Protein AF-A0A6G3WY72-F1 (afdb_monomer_lite)

Organism: NCBI:txid2706086

Structure (mmCIF, N/CA/C/O backbone):
data_AF-A0A6G3WY72-F1
#
_entry.id   AF-A0A6G3WY72-F1
#
loop_
_atom_site.group_PDB
_atom_site.id
_atom_site.type_symbol
_atom_site.label_atom_id
_atom_site.label_alt_id
_atom_site.label_comp_id
_atom_site.label_asym_id
_atom_site.label_entity_id
_atom_site.label_seq_id
_atom_site.pdbx_PDB_ins_code
_atom_site.Cartn_x
_atom_site.Cartn_y
_atom_site.Cartn_z
_atom_site.occupancy
_atom_site.B_iso_or_equiv
_atom_site.auth_seq_id
_atom_site.auth_comp_id
_atom_site.auth_asym_id
_atom_site.auth_atom_id
_atom_site.pdbx_PDB_model_num
ATOM 1 N N . VAL A 1 1 ? 12.374 -9.502 -1.551 1.00 76.25 1 VAL A N 1
ATOM 2 C CA . VAL A 1 1 ? 12.046 -8.326 -0.704 1.00 76.25 1 VAL A CA 1
ATOM 3 C C . VAL A 1 1 ? 10.745 -8.583 0.048 1.00 76.25 1 VAL A C 1
ATOM 5 O O . VAL A 1 1 ? 9.965 -9.406 -0.418 1.00 76.25 1 VAL A O 1
ATOM 8 N N . ARG A 1 2 ? 10.528 -7.965 1.218 1.00 91.06 2 ARG A N 1
ATOM 9 C CA . ARG A 1 2 ? 9.274 -8.087 1.98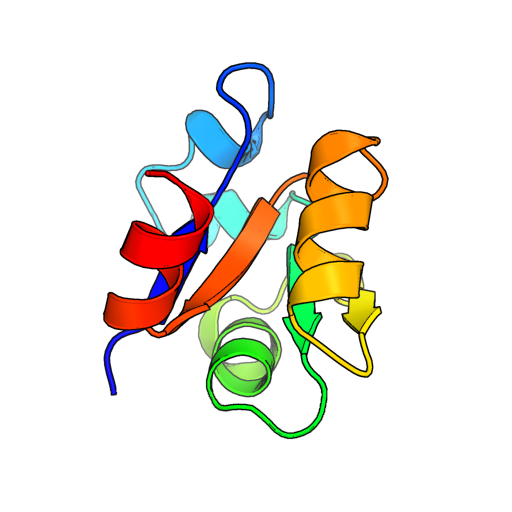7 1.00 91.06 2 ARG A CA 1
ATOM 10 C C . ARG A 1 2 ? 8.579 -6.731 2.038 1.00 91.06 2 ARG A C 1
ATOM 12 O O . ARG A 1 2 ? 9.177 -5.765 2.504 1.00 91.06 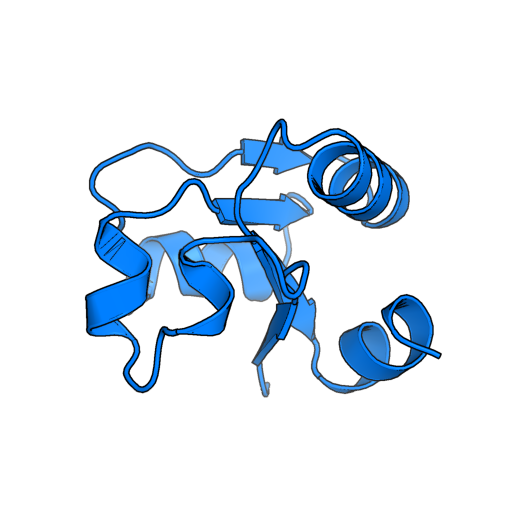2 ARG A O 1
ATOM 19 N N . GLN A 1 3 ? 7.332 -6.708 1.582 1.00 94.06 3 GLN A N 1
ATOM 20 C CA . GLN A 1 3 ? 6.482 -5.523 1.549 1.00 94.06 3 GLN A CA 1
ATOM 21 C C . GLN A 1 3 ? 5.551 -5.491 2.761 1.00 94.06 3 GLN A C 1
ATOM 23 O O . GLN A 1 3 ? 5.199 -6.536 3.312 1.00 94.06 3 GLN A O 1
ATOM 28 N N . ALA A 1 4 ? 5.153 -4.292 3.162 1.00 95.75 4 ALA A N 1
ATOM 29 C CA . ALA A 1 4 ? 4.218 -4.038 4.242 1.00 95.75 4 ALA A CA 1
ATOM 30 C C . ALA A 1 4 ? 3.148 -3.042 3.791 1.00 95.75 4 ALA A C 1
ATOM 32 O O . ALA A 1 4 ? 3.416 -2.118 3.024 1.00 95.75 4 ALA A O 1
ATOM 33 N N . VAL A 1 5 ? 1.933 -3.236 4.298 1.00 96.44 5 VAL A N 1
ATOM 34 C CA . VAL A 1 5 ? 0.797 -2.342 4.069 1.00 96.44 5 VAL A CA 1
ATOM 35 C C . VAL A 1 5 ? 0.607 -1.500 5.321 1.00 96.44 5 VAL A C 1
ATOM 37 O O . VAL A 1 5 ? 0.448 -2.039 6.415 1.00 96.44 5 VAL A O 1
ATOM 40 N N . VAL A 1 6 ? 0.624 -0.182 5.162 1.00 96.88 6 VAL A N 1
ATOM 41 C CA . VAL A 1 6 ? 0.420 0.778 6.246 1.00 96.88 6 VAL A CA 1
ATOM 42 C C . VAL A 1 6 ? -0.911 1.482 6.0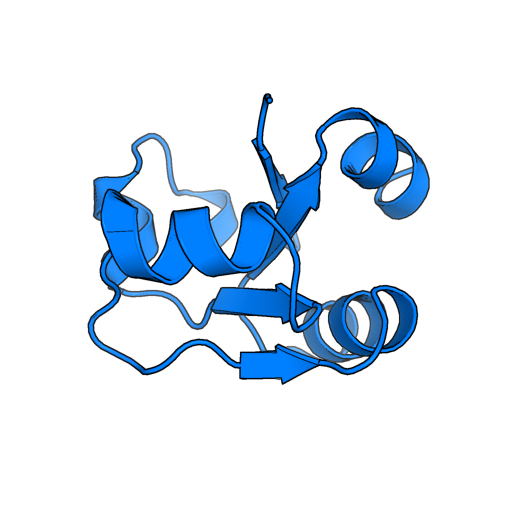25 1.00 96.88 6 VAL A C 1
ATOM 44 O O . VAL A 1 6 ? -1.142 2.074 4.973 1.00 96.88 6 VAL A O 1
ATOM 47 N N . ALA A 1 7 ? -1.780 1.428 7.031 1.00 97.06 7 ALA A N 1
ATOM 48 C CA . ALA A 1 7 ? -3.102 2.040 7.011 1.00 97.06 7 ALA A CA 1
ATOM 49 C C . ALA A 1 7 ? -3.384 2.756 8.338 1.00 97.06 7 ALA A C 1
ATOM 51 O O . ALA A 1 7 ? -2.856 2.384 9.388 1.00 97.06 7 ALA A O 1
ATOM 52 N N . LEU A 1 8 ? -4.254 3.767 8.307 1.00 95.94 8 LEU A N 1
ATOM 53 C CA . LEU A 1 8 ? -4.818 4.342 9.530 1.00 95.94 8 LEU A CA 1
ATOM 54 C C . LEU A 1 8 ? -5.798 3.351 10.168 1.00 95.94 8 LEU A C 1
ATOM 56 O O . LEU A 1 8 ? -6.509 2.654 9.452 1.00 95.94 8 LEU A O 1
ATOM 60 N N . LYS A 1 9 ? -5.920 3.339 11.504 1.00 93.69 9 LYS A N 1
ATOM 61 C CA . LYS A 1 9 ? -6.868 2.451 12.218 1.00 93.69 9 LYS A CA 1
ATOM 62 C C . LYS A 1 9 ? -8.326 2.616 11.764 1.00 93.69 9 LYS A C 1
ATOM 64 O O . LYS A 1 9 ? -9.104 1.675 11.861 1.00 93.69 9 LYS A O 1
ATOM 69 N N . SER A 1 10 ? -8.692 3.806 11.293 1.00 91.88 10 SER A N 1
ATOM 70 C CA . SER A 1 10 ? -10.019 4.125 10.760 1.00 91.88 10 SER A CA 1
ATOM 71 C C . SER A 1 10 ? -10.231 3.682 9.307 1.00 91.88 10 SER A C 1
ATOM 73 O O . SER A 1 10 ? -11.367 3.680 8.840 1.00 91.88 10 SER A O 1
ATOM 75 N N . SER A 1 11 ? -9.169 3.318 8.582 1.00 93.94 11 SER A N 1
ATOM 76 C CA . SER A 1 11 ? -9.241 2.927 7.172 1.00 93.94 11 SER A CA 1
ATOM 77 C C . SER A 1 11 ? -9.858 1.540 7.004 1.00 93.94 11 SER A C 1
ATOM 79 O O . SER A 1 11 ? -9.598 0.626 7.789 1.00 93.94 11 SER A O 1
ATOM 81 N N . LYS A 1 12 ? -10.598 1.336 5.907 1.00 88.75 12 LYS A N 1
ATOM 82 C CA . LYS A 1 12 ? -11.057 -0.001 5.493 1.00 88.75 12 LYS A CA 1
ATOM 83 C C . LYS A 1 12 ? -9.894 -0.981 5.302 1.00 88.75 12 LYS A C 1
ATOM 85 O O . LYS A 1 12 ? -10.038 -2.159 5.619 1.00 88.75 12 LYS A O 1
ATOM 90 N N . ALA A 1 13 ? -8.725 -0.487 4.888 1.00 93.81 13 ALA A N 1
ATOM 91 C CA . ALA A 1 13 ? -7.527 -1.300 4.712 1.00 93.81 13 ALA A CA 1
ATOM 92 C C . ALA A 1 13 ? -6.987 -1.872 6.036 1.00 93.81 13 ALA A C 1
ATOM 94 O O . ALA A 1 13 ? -6.324 -2.902 6.020 1.00 93.81 13 ALA A O 1
ATOM 95 N N . ALA A 1 14 ? -7.309 -1.277 7.193 1.00 94.06 14 ALA A N 1
ATOM 96 C CA . ALA A 1 14 ? -6.878 -1.796 8.496 1.00 94.06 14 ALA A CA 1
ATOM 97 C C . ALA A 1 14 ? -7.560 -3.118 8.888 1.00 94.06 14 ALA A C 1
ATOM 99 O O . ALA A 1 14 ? -7.089 -3.807 9.789 1.00 94.06 14 ALA A O 1
ATOM 100 N N . LYS A 1 15 ? -8.669 -3.473 8.226 1.00 92.69 15 LYS A N 1
ATOM 101 C CA . LYS A 1 15 ? -9.384 -4.743 8.432 1.00 92.69 15 LYS A CA 1
ATOM 102 C C . LYS A 1 15 ? -8.938 -5.839 7.462 1.00 92.69 15 LYS A C 1
ATOM 104 O O . LYS A 1 15 ? -9.406 -6.969 7.584 1.00 92.69 15 LYS A O 1
ATOM 109 N N . ALA A 1 16 ? -8.070 -5.516 6.503 1.00 94.81 16 ALA A N 1
ATOM 110 C CA . ALA A 1 16 ? -7.569 -6.479 5.536 1.00 94.81 16 ALA A CA 1
ATOM 111 C C . ALA A 1 16 ? -6.700 -7.531 6.238 1.00 94.81 16 ALA A C 1
ATOM 113 O O . ALA A 1 16 ? -5.738 -7.203 6.929 1.00 94.81 16 ALA A O 1
ATOM 114 N N . THR A 1 17 ? -7.030 -8.804 6.039 1.00 93.75 17 THR A N 1
ATOM 115 C CA . THR A 1 17 ? -6.275 -9.947 6.598 1.00 93.75 17 THR A CA 1
ATOM 116 C C . THR A 1 17 ? -5.626 -10.800 5.517 1.00 93.75 17 THR A C 1
ATOM 118 O O . THR A 1 17 ? -4.764 -11.631 5.796 1.00 93.75 17 THR A O 1
ATOM 121 N N . ARG A 1 18 ? -6.019 -10.578 4.262 1.00 93.62 18 ARG A N 1
ATOM 122 C CA . ARG A 1 18 ? -5.504 -11.258 3.075 1.00 93.62 18 ARG A CA 1
ATOM 123 C C . ARG A 1 18 ? -5.246 -10.237 1.976 1.00 93.62 18 ARG A C 1
ATOM 125 O O . ARG A 1 18 ? -5.908 -9.208 1.899 1.00 93.62 18 ARG A O 1
ATOM 132 N N . VAL A 1 19 ? -4.329 -10.568 1.069 1.00 91.56 19 VAL A N 1
ATOM 133 C CA . VAL A 1 19 ? -3.988 -9.724 -0.091 1.00 91.56 19 VAL A CA 1
ATOM 134 C C . VAL A 1 19 ? -5.222 -9.391 -0.940 1.00 91.56 19 VAL A C 1
ATOM 136 O O . VAL A 1 19 ? -5.329 -8.285 -1.457 1.00 91.56 19 VAL A O 1
ATOM 139 N N . ALA A 1 20 ? -6.181 -10.318 -1.046 1.00 92.19 20 ALA A N 1
ATOM 140 C CA . ALA A 1 20 ? -7.419 -10.102 -1.792 1.00 92.19 20 ALA A CA 1
ATOM 141 C C . ALA A 1 20 ? -8.275 -8.946 -1.239 1.00 92.19 20 ALA A C 1
ATOM 143 O O . ALA A 1 20 ? -8.896 -8.246 -2.030 1.00 92.19 20 ALA A O 1
ATOM 144 N N . ASP A 1 21 ? -8.247 -8.692 0.075 1.00 93.44 21 ASP A N 1
ATOM 145 C CA . ASP A 1 21 ? -9.019 -7.608 0.707 1.00 93.44 21 ASP A CA 1
ATOM 146 C C . ASP A 1 21 ? -8.500 -6.218 0.304 1.00 93.44 21 ASP A C 1
ATOM 148 O O . ASP A 1 21 ? -9.190 -5.213 0.450 1.00 93.44 21 ASP A O 1
ATOM 152 N N . LEU A 1 22 ? -7.266 -6.148 -0.202 1.00 94.94 22 LEU A N 1
ATOM 153 C CA . LEU A 1 22 ? -6.633 -4.907 -0.641 1.00 94.94 22 LEU A CA 1
ATOM 154 C C . LEU A 1 22 ? -7.047 -4.508 -2.063 1.00 94.94 22 LEU A C 1
ATOM 156 O O . LEU A 1 22 ? -6.671 -3.434 -2.526 1.00 94.94 22 LEU A O 1
ATOM 160 N N . ARG A 1 23 ? -7.802 -5.351 -2.778 1.00 94.69 23 ARG A N 1
ATOM 161 C CA . ARG A 1 23 ? -8.248 -5.040 -4.145 1.00 94.69 23 ARG A CA 1
ATOM 162 C C . ARG A 1 23 ? -9.282 -3.924 -4.196 1.00 94.69 23 ARG A C 1
ATOM 164 O O . ARG A 1 23 ? -9.325 -3.191 -5.182 1.00 94.69 23 ARG A O 1
ATOM 171 N N . ASP A 1 24 ? -10.057 -3.793 -3.124 1.00 93.00 24 ASP A N 1
ATOM 172 C CA . ASP A 1 24 ? -11.167 -2.849 -3.010 1.00 93.00 24 ASP A CA 1
ATOM 173 C C . ASP A 1 24 ? -10.764 -1.549 -2.300 1.00 93.00 24 ASP A C 1
ATOM 175 O O . ASP A 1 24 ? -11.625 -0.755 -1.911 1.00 93.00 24 ASP A O 1
ATOM 179 N N . VAL A 1 25 ? -9.465 -1.317 -2.075 1.00 94.81 25 VAL A N 1
ATOM 180 C CA . VAL A 1 25 ? -8.956 -0.127 -1.379 1.00 94.81 25 VAL A CA 1
ATOM 181 C C . VAL A 1 25 ? -8.030 0.697 -2.267 1.00 94.81 25 VAL A C 1
ATOM 183 O O . VAL A 1 25 ? -7.341 0.173 -3.139 1.00 94.81 25 VAL A O 1
ATOM 186 N N . LYS A 1 26 ? -8.001 2.011 -2.035 1.00 96.50 26 LYS A N 1
ATOM 187 C CA . LYS A 1 26 ? -7.117 2.946 -2.728 1.00 96.50 26 LYS A CA 1
ATOM 188 C C . LYS A 1 26 ? -5.717 2.810 -2.161 1.00 96.50 26 LYS A C 1
ATOM 190 O O . LYS A 1 26 ? -5.451 3.240 -1.039 1.00 96.50 26 LYS A O 1
ATOM 195 N N . LEU A 1 27 ? -4.833 2.196 -2.935 1.00 97.81 27 LEU A N 1
ATOM 196 C CA . LEU A 1 27 ? -3.450 1.965 -2.542 1.00 97.81 27 LEU A CA 1
ATOM 197 C C . LEU A 1 27 ? -2.527 3.029 -3.123 1.00 97.81 27 LEU A C 1
ATOM 199 O O . LEU A 1 27 ? -2.714 3.476 -4.253 1.00 97.81 27 LEU A O 1
ATOM 203 N N . GLY A 1 28 ? -1.508 3.395 -2.353 1.00 97.75 28 GLY A N 1
ATOM 204 C CA . GLY A 1 28 ? -0.436 4.283 -2.779 1.00 97.75 28 GLY A CA 1
ATOM 205 C C . GLY A 1 28 ? 0.946 3.647 -2.654 1.00 97.75 28 GLY A C 1
ATOM 206 O O . GLY A 1 28 ? 1.199 2.903 -1.709 1.00 97.75 28 GLY A O 1
ATOM 207 N N . ALA A 1 29 ? 1.861 3.969 -3.565 1.00 98.19 29 ALA A N 1
ATOM 208 C CA . ALA A 1 29 ? 3.278 3.624 -3.429 1.00 98.19 29 ALA A CA 1
ATOM 209 C C . ALA A 1 29 ? 4.175 4.627 -4.162 1.00 98.19 29 ALA A C 1
ATOM 211 O O . ALA A 1 29 ? 3.719 5.416 -4.993 1.00 98.19 29 ALA A O 1
ATOM 212 N N . GLN A 1 30 ? 5.471 4.594 -3.852 1.00 97.81 30 GLN A N 1
ATOM 213 C CA . GLN A 1 30 ? 6.461 5.390 -4.564 1.00 97.81 30 GLN A CA 1
ATOM 214 C C . GLN A 1 30 ? 6.760 4.794 -5.953 1.00 97.81 30 GLN A C 1
ATOM 216 O O . GLN A 1 30 ? 6.898 3.581 -6.110 1.00 97.81 30 GLN A O 1
ATOM 221 N N . VAL A 1 31 ? 6.894 5.658 -6.960 1.00 97.25 31 VAL A N 1
ATOM 222 C CA . VAL A 1 31 ? 7.296 5.294 -8.325 1.00 97.25 31 VAL A CA 1
ATOM 223 C C . VAL A 1 31 ? 8.654 4.590 -8.347 1.00 97.25 31 VAL A C 1
ATOM 225 O O . VAL A 1 31 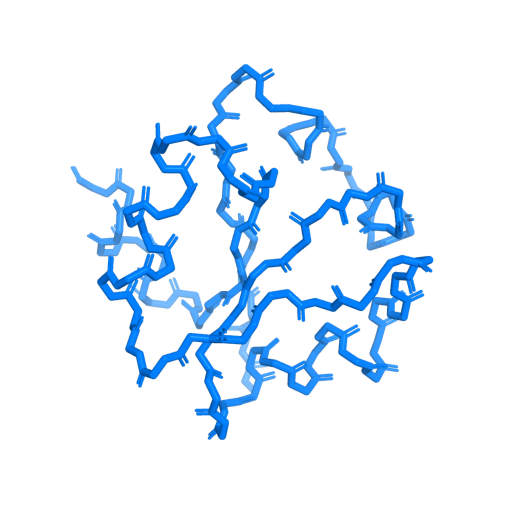? 9.567 4.965 -7.612 1.00 97.25 31 VAL A O 1
ATOM 228 N N . GLY A 1 32 ? 8.793 3.578 -9.207 1.00 94.50 32 GLY A N 1
ATOM 229 C CA . GLY A 1 32 ? 10.056 2.855 -9.387 1.00 94.50 32 GLY A CA 1
ATOM 230 C C . GLY A 1 32 ? 10.481 2.031 -8.169 1.00 94.50 32 GLY A C 1
ATOM 231 O O . GLY A 1 32 ? 11.673 1.822 -7.963 1.00 94.50 32 GLY A O 1
ATOM 232 N N . THR A 1 33 ? 9.525 1.597 -7.341 1.00 94.88 33 THR A N 1
ATOM 233 C CA . THR A 1 33 ? 9.789 0.741 -6.178 1.00 94.88 33 THR A CA 1
ATOM 234 C C . THR A 1 33 ? 9.150 -0.627 -6.339 1.00 94.88 33 THR A C 1
ATOM 236 O O . THR A 1 33 ? 8.074 -0.762 -6.916 1.00 94.88 33 THR A O 1
ATOM 239 N N . THR A 1 34 ? 9.753 -1.629 -5.699 1.00 95.31 34 THR A N 1
ATOM 240 C CA . THR A 1 34 ? 9.161 -2.974 -5.619 1.00 95.31 34 THR A CA 1
ATOM 241 C C . THR A 1 34 ? 7.815 -2.996 -4.880 1.00 95.31 34 THR A C 1
ATOM 243 O O . THR A 1 34 ? 7.035 -3.934 -5.034 1.00 95.31 34 THR A O 1
ATOM 246 N N . SER A 1 35 ? 7.511 -1.964 -4.085 1.00 96.62 35 SER A N 1
ATOM 247 C CA . SER A 1 35 ? 6.207 -1.773 -3.446 1.00 96.62 35 SER A CA 1
ATOM 248 C C . SER A 1 35 ? 5.118 -1.416 -4.456 1.00 96.62 35 SER A C 1
ATOM 250 O O . SER A 1 35 ? 3.991 -1.890 -4.325 1.00 96.62 35 SER A O 1
ATOM 252 N N . LEU A 1 36 ? 5.446 -0.611 -5.473 1.00 97.00 36 LEU A N 1
ATOM 253 C CA . LEU A 1 36 ? 4.523 -0.323 -6.568 1.00 97.00 36 LEU A CA 1
ATOM 254 C C . LEU A 1 36 ? 4.285 -1.577 -7.415 1.00 97.00 36 LEU A C 1
ATOM 256 O O . LEU A 1 36 ? 3.126 -1.908 -7.660 1.00 97.00 36 LEU A O 1
ATOM 260 N N . ASP A 1 37 ? 5.349 -2.315 -7.745 1.00 96.25 37 ASP A N 1
ATOM 261 C CA . ASP A 1 37 ? 5.249 -3.587 -8.475 1.00 96.25 37 ASP A CA 1
ATOM 262 C C . ASP A 1 37 ? 4.389 -4.603 -7.705 1.00 96.25 37 ASP A C 1
ATOM 264 O O . ASP A 1 37 ? 3.541 -5.288 -8.269 1.00 96.25 37 ASP A O 1
ATOM 268 N N . PHE A 1 38 ? 4.520 -4.663 -6.374 1.00 95.44 38 PHE A N 1
ATOM 269 C CA . PHE A 1 38 ? 3.659 -5.501 -5.538 1.00 95.44 38 PHE A CA 1
ATOM 270 C C . PHE A 1 38 ? 2.173 -5.146 -5.697 1.00 95.44 38 PHE A C 1
ATOM 272 O O . PHE A 1 38 ? 1.325 -6.040 -5.789 1.00 95.44 38 PHE A O 1
ATOM 279 N N . ILE A 1 39 ? 1.833 -3.854 -5.747 1.00 96.50 39 ILE A N 1
ATOM 280 C CA . ILE A 1 39 ? 0.443 -3.437 -5.948 1.00 96.50 39 ILE A CA 1
ATOM 281 C C . ILE A 1 39 ? -0.040 -3.833 -7.349 1.00 96.50 39 ILE A C 1
ATOM 283 O O . ILE A 1 39 ? -1.139 -4.375 -7.482 1.00 96.50 39 ILE A O 1
ATOM 287 N N . THR A 1 40 ? 0.756 -3.588 -8.390 1.00 95.88 40 THR A N 1
ATOM 288 C CA . THR A 1 40 ? 0.336 -3.830 -9.779 1.00 95.88 40 THR A CA 1
ATOM 289 C C . THR A 1 40 ? 0.296 -5.309 -10.140 1.00 95.88 40 THR A C 1
ATOM 291 O O . THR A 1 40 ? -0.617 -5.730 -10.848 1.00 95.88 40 THR A O 1
ATOM 294 N N . ASP A 1 41 ? 1.224 -6.110 -9.623 1.00 94.62 41 ASP A N 1
ATOM 295 C CA . ASP A 1 41 ? 1.461 -7.466 -10.124 1.00 94.62 41 ASP A CA 1
ATOM 296 C C . ASP A 1 41 ? 0.839 -8.534 -9.227 1.00 94.62 41 ASP A C 1
ATOM 298 O O . ASP A 1 41 ? 0.418 -9.586 -9.715 1.00 94.62 41 ASP A O 1
ATOM 302 N N . LEU A 1 42 ? 0.736 -8.263 -7.921 1.00 93.25 42 LEU A N 1
ATOM 303 C CA . LEU A 1 42 ? 0.208 -9.214 -6.941 1.00 93.25 42 LEU A CA 1
ATOM 304 C C . LEU A 1 42 ? -1.165 -8.808 -6.418 1.00 93.25 42 LEU A C 1
ATOM 306 O O . LEU A 1 42 ? -2.088 -9.628 -6.437 1.00 93.25 42 LEU A O 1
ATOM 310 N N . VAL A 1 43 ? -1.328 -7.556 -5.979 1.00 95.19 43 VAL A N 1
ATOM 311 C CA . VAL A 1 43 ? -2.634 -7.097 -5.486 1.00 95.19 43 VAL A CA 1
ATOM 312 C C . VAL A 1 43 ? -3.623 -6.980 -6.642 1.00 95.19 43 VAL A C 1
ATOM 314 O O . VAL A 1 43 ? -4.716 -7.529 -6.541 1.00 95.19 43 VAL A O 1
ATOM 317 N N . LYS A 1 44 ? -3.239 -6.325 -7.748 1.00 95.50 44 LYS A N 1
ATOM 318 C CA . LYS A 1 44 ? -4.114 -6.025 -8.899 1.00 95.50 44 LYS A CA 1
ATOM 319 C C . LYS A 1 44 ? -5.446 -5.388 -8.449 1.00 95.50 44 LYS A C 1
ATOM 321 O O . LYS A 1 44 ? -6.500 -6.013 -8.618 1.00 95.50 44 LYS A O 1
ATOM 326 N N . PRO A 1 45 ? -5.403 -4.203 -7.810 1.00 94.62 45 PRO A N 1
ATOM 327 C CA . PRO A 1 45 ? -6.599 -3.528 -7.313 1.00 94.62 45 PRO A CA 1
ATOM 328 C C . PRO A 1 45 ? -7.551 -3.128 -8.443 1.00 94.62 45 PRO A C 1
ATOM 330 O O . PRO A 1 45 ? -7.136 -2.973 -9.592 1.00 94.62 45 PRO A O 1
ATOM 333 N N . GLY A 1 46 ? -8.833 -2.961 -8.109 1.00 92.50 46 GLY A N 1
ATOM 334 C CA . GLY A 1 46 ? -9.846 -2.508 -9.069 1.00 92.50 46 GLY A CA 1
ATOM 335 C C . GLY A 1 46 ? -9.630 -1.060 -9.524 1.00 92.50 46 GLY A C 1
ATOM 336 O O . GLY A 1 46 ? -9.941 -0.711 -10.661 1.00 92.50 46 GLY A O 1
ATOM 337 N N . GLU A 1 47 ? -9.044 -0.230 -8.660 1.00 93.19 47 GLU A N 1
ATOM 338 C CA . GLU A 1 47 ? -8.635 1.141 -8.970 1.00 93.19 47 GLU A CA 1
ATOM 339 C C . GLU A 1 47 ? -7.123 1.222 -9.208 1.00 93.19 47 GLU A C 1
ATOM 341 O O . GLU A 1 47 ? -6.340 0.523 -8.563 1.00 93.19 47 GLU A O 1
ATOM 346 N N . LYS A 1 48 ? -6.685 2.110 -10.113 1.00 95.00 48 LYS A N 1
ATOM 347 C CA . LYS A 1 48 ? -5.250 2.340 -10.336 1.00 95.00 48 LYS A CA 1
ATOM 348 C C . LYS A 1 48 ? -4.593 2.860 -9.049 1.00 95.00 48 LYS A C 1
ATOM 350 O O . LYS A 1 48 ? -5.131 3.792 -8.448 1.00 95.00 48 LYS A O 1
ATOM 355 N N . PRO A 1 49 ? -3.423 2.327 -8.655 1.00 97.00 49 PRO A N 1
ATOM 356 C CA . PRO A 1 49 ? -2.727 2.822 -7.479 1.00 97.00 49 PRO A CA 1
ATOM 357 C C . PRO A 1 49 ? -2.284 4.271 -7.665 1.00 97.00 49 PRO A C 1
ATOM 359 O O . PRO A 1 49 ? -1.881 4.686 -8.755 1.00 97.00 49 PRO A O 1
ATOM 362 N N . ALA A 1 50 ? -2.315 5.029 -6.575 1.00 97.75 50 ALA A N 1
ATOM 363 C CA . ALA A 1 50 ? -1.729 6.353 -6.525 1.00 97.75 50 ALA A CA 1
ATOM 364 C C . ALA A 1 50 ? -0.200 6.233 -6.498 1.00 97.75 50 ALA A C 1
ATOM 366 O O . ALA A 1 50 ? 0.385 5.560 -5.647 1.00 97.75 50 ALA A O 1
ATOM 367 N N . VAL A 1 51 ? 0.450 6.895 -7.448 1.00 97.81 51 VAL A N 1
ATOM 368 C CA . VAL A 1 51 ? 1.902 6.849 -7.610 1.00 97.81 51 VAL A CA 1
ATOM 369 C C . VAL A 1 51 ? 2.501 8.158 -7.113 1.00 97.81 51 VAL A C 1
ATOM 371 O O . VAL A 1 51 ? 2.126 9.236 -7.571 1.00 97.81 51 VAL A O 1
ATOM 374 N N . TYR A 1 52 ? 3.451 8.061 -6.188 1.00 98.00 52 TYR A N 1
ATOM 375 C CA . TYR A 1 52 ? 4.106 9.211 -5.567 1.00 98.00 52 TYR A CA 1
ATOM 376 C C . TYR A 1 52 ? 5.590 9.267 -5.927 1.00 98.00 52 TYR A C 1
ATOM 378 O O . TYR A 1 52 ? 6.239 8.240 -6.089 1.00 98.00 52 TYR A O 1
ATOM 386 N N . GLN A 1 53 ? 6.168 10.466 -6.009 1.00 96.31 53 GLN A N 1
ATOM 387 C CA . GLN A 1 53 ? 7.609 10.610 -6.269 1.00 96.31 53 GLN A CA 1
ATOM 388 C C . GLN A 1 53 ? 8.477 10.173 -5.081 1.00 96.31 53 GLN A C 1
ATOM 390 O O . GLN A 1 53 ? 9.626 9.783 -5.267 1.00 96.31 53 GLN A O 1
ATOM 395 N N . ARG A 1 54 ? 7.939 10.249 -3.859 1.00 95.25 54 ARG A N 1
ATOM 396 C CA . ARG A 1 54 ? 8.649 9.959 -2.612 1.00 95.25 54 ARG A CA 1
ATOM 397 C C . ARG A 1 54 ? 7.688 9.414 -1.549 1.00 95.25 54 ARG A C 1
ATOM 399 O O . ARG A 1 54 ? 6.498 9.738 -1.547 1.00 95.25 54 ARG A O 1
ATOM 406 N N . ASN A 1 55 ? 8.217 8.626 -0.614 1.00 93.00 55 ASN A N 1
ATOM 407 C CA . ASN A 1 55 ? 7.446 8.038 0.489 1.00 93.00 55 ASN A CA 1
ATOM 408 C C . ASN A 1 55 ? 6.845 9.063 1.471 1.00 93.00 55 ASN A C 1
ATOM 410 O O . ASN A 1 55 ? 5.826 8.778 2.096 1.00 93.00 55 ASN A O 1
ATOM 414 N N . ASP A 1 56 ? 7.429 10.255 1.614 1.00 94.88 56 ASP A N 1
ATOM 415 C CA . ASP A 1 56 ? 6.860 11.342 2.424 1.00 94.88 56 ASP A CA 1
ATOM 416 C C . ASP A 1 56 ? 5.533 11.848 1.840 1.00 94.88 56 ASP A C 1
ATOM 418 O O . ASP A 1 56 ? 4.578 12.057 2.589 1.00 94.88 56 ASP A O 1
ATOM 422 N N . PHE A 1 57 ? 5.419 11.946 0.513 1.00 97.38 57 PHE A N 1
ATOM 423 C CA . PHE A 1 57 ? 4.155 12.279 -0.147 1.00 97.38 57 PHE A CA 1
ATOM 424 C C . PHE A 1 57 ? 3.104 11.178 0.014 1.00 97.38 57 PHE A C 1
ATOM 4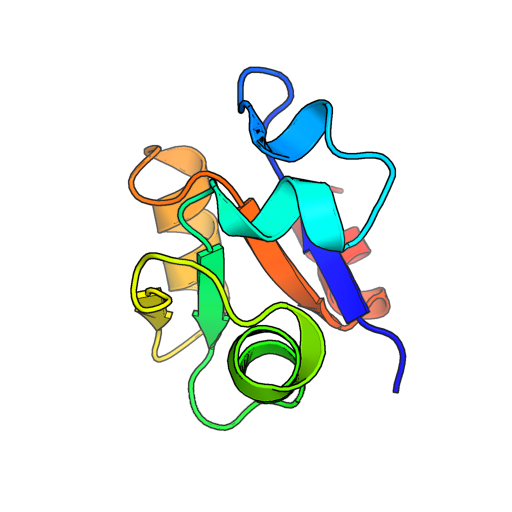26 O O . PHE A 1 57 ? 1.951 11.485 0.313 1.00 97.38 57 PHE A O 1
ATOM 433 N N . ALA A 1 58 ? 3.501 9.907 -0.088 1.00 96.69 58 ALA A N 1
ATOM 434 C CA . ALA A 1 58 ? 2.605 8.782 0.183 1.00 96.69 58 ALA A CA 1
ATOM 435 C C . ALA A 1 58 ? 2.114 8.790 1.648 1.00 96.69 58 ALA A C 1
ATOM 437 O O . ALA A 1 58 ? 0.922 8.631 1.911 1.00 96.69 58 ALA A O 1
ATOM 438 N N . LYS A 1 59 ? 3.009 9.058 2.612 1.00 96.00 59 LYS A N 1
ATOM 439 C CA . LYS A 1 59 ? 2.667 9.201 4.040 1.00 96.00 59 LYS A CA 1
ATOM 440 C C . LYS A 1 59 ? 1.676 10.343 4.267 1.00 96.00 59 LYS A C 1
ATOM 442 O O . LYS A 1 59 ? 0.713 10.170 5.014 1.00 96.00 59 LYS A O 1
ATOM 447 N N . SER A 1 60 ? 1.897 11.496 3.640 1.00 96.94 60 SER A N 1
ATOM 448 C CA . SER A 1 60 ? 0.979 12.636 3.725 1.00 96.94 60 SER A CA 1
ATOM 449 C C . SER A 1 60 ? -0.391 12.305 3.134 1.00 96.94 60 SER A C 1
ATOM 451 O O . SER A 1 60 ? -1.395 12.562 3.791 1.00 96.94 60 SER A O 1
ATOM 453 N N . ALA A 1 61 ? -0.440 11.661 1.966 1.00 97.06 61 ALA A N 1
ATOM 454 C CA . ALA A 1 61 ? -1.683 11.226 1.329 1.00 97.06 61 ALA A CA 1
ATOM 455 C C . ALA A 1 61 ? -2.474 10.215 2.175 1.00 97.06 61 ALA A C 1
ATOM 457 O O . ALA A 1 61 ? -3.701 10.280 2.232 1.00 97.06 61 ALA A O 1
ATOM 458 N N . LEU A 1 62 ? -1.783 9.305 2.872 1.00 96.62 62 LEU A N 1
ATOM 459 C CA . LEU A 1 62 ? -2.418 8.407 3.837 1.00 96.62 62 LEU A CA 1
ATOM 460 C C . LEU A 1 62 ? -3.023 9.189 5.008 1.00 96.62 62 LEU A C 1
ATOM 462 O O . LEU A 1 62 ? -4.163 8.947 5.392 1.00 96.62 62 LEU A O 1
ATOM 466 N N . LYS A 1 63 ? -2.272 10.140 5.578 1.00 95.12 63 LYS A N 1
ATOM 467 C CA . LYS A 1 63 ? -2.741 10.958 6.708 1.00 95.12 63 LYS A CA 1
ATOM 468 C C . LYS A 1 63 ? -3.956 11.816 6.358 1.00 95.12 63 LYS A C 1
ATOM 470 O O . LYS A 1 63 ? -4.799 12.029 7.223 1.00 95.12 63 LYS A O 1
ATOM 475 N N . THR A 1 64 ? -4.044 12.305 5.124 1.00 95.38 64 THR A N 1
ATOM 476 C CA . THR A 1 64 ? -5.175 13.112 4.643 1.00 95.38 64 THR A CA 1
ATOM 477 C C . THR A 1 64 ? -6.334 12.273 4.099 1.00 95.38 64 THR A C 1
ATOM 479 O O . THR A 1 64 ? -7.361 12.836 3.733 1.00 95.38 64 THR A O 1
ATOM 482 N N . GLY A 1 65 ? -6.196 10.943 4.047 1.00 94.56 65 GLY A N 1
ATOM 483 C CA . GLY A 1 65 ? -7.228 10.036 3.539 1.00 94.56 65 GLY A CA 1
ATOM 484 C C . GLY A 1 65 ? -7.388 10.045 2.016 1.00 94.56 65 GLY A C 1
ATOM 485 O O . GLY A 1 65 ? -8.386 9.546 1.504 1.00 94.56 65 GLY A O 1
ATOM 486 N N . GLN A 1 66 ? -6.423 10.597 1.274 1.00 96.12 66 GLN A N 1
ATOM 487 C CA . GLN A 1 66 ? -6.410 10.522 -0.191 1.00 96.12 66 GLN A CA 1
ATOM 488 C C . GLN A 1 66 ? -6.236 9.072 -0.677 1.00 96.12 66 GLN A C 1
ATOM 490 O O . GLN A 1 66 ? -6.770 8.697 -1.721 1.00 96.12 66 GLN A O 1
ATOM 495 N N . VAL A 1 67 ? -5.506 8.264 0.097 1.00 97.12 67 VAL A N 1
ATOM 496 C CA . VAL A 1 67 ? -5.381 6.811 -0.069 1.00 97.12 67 VAL A CA 1
ATOM 497 C C . VAL A 1 67 ? -5.789 6.104 1.217 1.00 97.12 67 VAL A C 1
ATOM 499 O O . VAL A 1 67 ? -5.606 6.626 2.316 1.00 97.12 67 VAL A O 1
ATOM 502 N N . ASP A 1 68 ? -6.318 4.893 1.077 1.00 97.44 68 ASP A N 1
ATOM 503 C CA . ASP A 1 68 ? -6.741 4.056 2.199 1.00 97.44 68 ASP A CA 1
ATOM 504 C C . ASP A 1 68 ? -5.550 3.355 2.868 1.00 97.44 68 ASP A C 1
ATOM 506 O O . ASP A 1 68 ? -5.582 3.070 4.069 1.00 97.44 68 ASP A O 1
ATOM 510 N N . ALA A 1 69 ? -4.510 3.058 2.088 1.00 97.62 69 ALA A N 1
ATOM 511 C CA . ALA A 1 69 ? -3.278 2.426 2.538 1.00 97.62 69 ALA A CA 1
ATOM 512 C C . ALA A 1 69 ? -2.106 2.800 1.623 1.00 97.62 69 ALA A C 1
ATOM 514 O O . ALA A 1 69 ? -2.291 3.096 0.442 1.00 97.62 69 ALA A O 1
ATOM 515 N N . ILE A 1 70 ? -0.889 2.716 2.156 1.00 98.00 70 ILE A N 1
ATOM 516 C CA . ILE A 1 70 ? 0.340 2.747 1.355 1.00 98.00 70 ILE A CA 1
ATOM 517 C C . ILE A 1 70 ? 1.087 1.427 1.476 1.00 98.00 70 ILE A C 1
ATOM 519 O O . ILE A 1 70 ? 1.050 0.785 2.527 1.00 98.00 70 ILE A O 1
ATOM 523 N N . VAL A 1 71 ? 1.775 1.034 0.410 1.00 97.56 71 VAL A N 1
ATOM 524 C CA . VAL A 1 71 ? 2.672 -0.122 0.409 1.00 97.56 71 VAL A CA 1
ATOM 525 C C . VAL A 1 71 ? 4.107 0.376 0.371 1.00 97.56 71 VAL A C 1
ATOM 527 O O . VAL A 1 71 ? 4.455 1.218 -0.456 1.00 97.56 71 VAL A O 1
ATOM 530 N N . VAL A 1 72 ? 4.924 -0.133 1.289 1.00 97.19 72 VAL A N 1
ATOM 531 C CA . VAL A 1 72 ? 6.343 0.209 1.443 1.00 97.19 72 VAL A CA 1
ATOM 532 C C . VAL A 1 72 ? 7.137 -1.032 1.855 1.00 97.19 72 VAL A C 1
ATOM 534 O O . VAL A 1 72 ? 6.561 -2.013 2.331 1.00 97.19 72 VAL A O 1
ATOM 537 N N . ASP A 1 73 ? 8.463 -0.985 1.745 1.00 96.12 73 ASP A N 1
ATOM 538 C CA . ASP A 1 73 ? 9.322 -2.026 2.311 1.00 96.12 73 ASP A CA 1
ATOM 539 C C . ASP A 1 73 ? 9.124 -2.145 3.832 1.00 96.12 73 ASP A C 1
ATOM 541 O O . ASP A 1 73 ? 8.939 -1.150 4.539 1.00 96.12 73 ASP A O 1
ATOM 545 N N . LEU A 1 74 ? 9.204 -3.370 4.362 1.00 94.94 74 LEU A N 1
ATOM 546 C CA . LEU A 1 74 ? 8.952 -3.635 5.783 1.00 94.94 74 LEU A CA 1
ATOM 547 C C . LEU A 1 74 ? 9.804 -2.772 6.748 1.00 94.94 74 LEU A C 1
ATOM 549 O O . LEU A 1 74 ? 9.230 -2.234 7.695 1.00 94.94 74 LEU A O 1
ATOM 553 N N . PRO A 1 75 ? 11.122 -2.558 6.540 1.00 94.56 75 PRO A N 1
ATOM 554 C CA . PRO A 1 75 ? 11.897 -1.650 7.392 1.00 94.56 75 PRO A CA 1
ATOM 555 C C . PRO A 1 75 ? 11.378 -0.204 7.357 1.00 94.56 75 PRO A C 1
ATOM 557 O O . PRO A 1 75 ? 11.335 0.472 8.382 1.00 94.56 75 PRO A O 1
ATOM 560 N N . THR A 1 76 ? 10.933 0.266 6.190 1.00 94.50 76 THR A N 1
ATOM 561 C CA . THR A 1 76 ? 10.364 1.608 6.018 1.00 94.50 76 THR A CA 1
ATOM 562 C C . THR A 1 76 ? 9.012 1.742 6.711 1.00 94.50 76 THR A C 1
ATOM 564 O O . THR A 1 76 ? 8.725 2.802 7.264 1.00 94.50 76 THR A O 1
ATOM 567 N N . ALA A 1 77 ? 8.199 0.682 6.740 1.00 95.75 77 ALA A N 1
ATOM 568 C CA . ALA A 1 77 ? 6.926 0.690 7.457 1.00 95.75 77 ALA A CA 1
ATOM 569 C C . ALA A 1 77 ? 7.123 1.027 8.939 1.00 95.75 77 ALA A C 1
ATOM 571 O O . ALA A 1 77 ? 6.456 1.930 9.437 1.00 95.75 77 ALA A O 1
ATOM 572 N N . PHE A 1 78 ? 8.100 0.398 9.602 1.00 94.50 78 PHE A N 1
ATOM 573 C CA . PHE A 1 78 ? 8.419 0.702 10.999 1.00 94.50 78 PHE A CA 1
ATOM 574 C C . PHE A 1 78 ? 8.842 2.161 11.204 1.00 94.50 78 PHE A C 1
ATOM 576 O O . PHE A 1 78 ? 8.409 2.780 12.170 1.00 94.50 78 PHE A O 1
ATOM 583 N N . TYR A 1 79 ? 9.617 2.737 10.279 1.00 93.00 79 TYR A N 1
ATOM 584 C CA . TYR A 1 79 ? 9.981 4.159 10.330 1.00 93.00 79 TYR A CA 1
ATOM 585 C C . TYR A 1 79 ? 8.774 5.094 10.141 1.00 93.00 79 TYR A C 1
ATOM 587 O O . TYR A 1 79 ? 8.728 6.194 10.685 1.00 93.00 79 TYR A O 1
ATOM 595 N N . ILE A 1 80 ? 7.785 4.686 9.344 1.00 91.56 80 ILE A N 1
ATOM 596 C CA . ILE A 1 80 ? 6.584 5.490 9.098 1.00 91.56 80 ILE A CA 1
ATOM 597 C C . ILE A 1 80 ? 5.622 5.451 10.291 1.00 91.56 80 ILE A C 1
ATOM 599 O O . ILE A 1 80 ? 4.970 6.473 10.537 1.00 91.56 80 ILE A O 1
ATOM 603 N N . THR A 1 81 ? 5.516 4.301 10.968 1.00 90.69 81 THR A N 1
ATOM 604 C CA . THR A 1 81 ? 4.537 4.029 12.035 1.00 90.69 81 THR A CA 1
ATOM 605 C C . THR A 1 81 ? 5.051 4.229 13.459 1.00 90.69 81 THR A C 1
ATOM 607 O O . THR A 1 81 ? 4.226 4.220 14.372 1.00 90.69 81 THR A O 1
ATOM 610 N N . GLY A 1 82 ? 6.367 4.344 13.654 1.00 82.69 82 GLY A N 1
ATOM 611 C CA . GLY A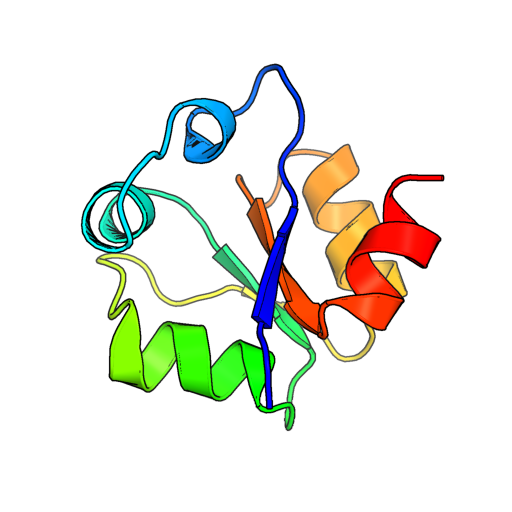 1 82 ? 6.963 4.810 14.912 1.00 82.69 82 GLY A CA 1
ATOM 612 C C . GLY A 1 82 ? 6.719 6.297 15.119 1.00 82.69 82 GLY A C 1
ATOM 613 O O . GLY A 1 82 ? 6.402 6.663 16.268 1.00 82.69 82 GLY A O 1
#

Secondary structure (DSSP, 8-state):
--EEEEE-TTSGGGG--SGGGGGGS-EEEETTSHHHHIIIIII--SSPPEEESSHHHHHHHHHTTSSSEEEEEHHHHHHHH-

pLDDT: mean 94.83, std 3.15, range [76.25, 98.19]

Foldseek 3Di:
DDKDKDFDCPFQCVPDPDLQSCQAWAEEEEPPDVQQVCCVPPSVHPDRHHYDPDVVVVLVCRVVVVTRIYMDHPVVNVVSVD

Sequence (82 aa):
VRQAVVALKSSKAAKATRVADLRDVKLGAQVGTTSLDFITDLVKPGEKPAVYQRNDFAKSALKTGQVDAIVVDLPTAFYITG

Radius of gyration: 11.03 Å; chains: 1; bounding box: 23×24×25 Å